Protein AF-A0A317SNJ3-F1 (afdb_monomer)

pLDDT: mean 70.35, std 17.46, range [24.56, 91.88]

Secondary structure (DSSP, 8-state):
-EE---SSS--SSHHHHHHHH-TTS---EEESSHHHHHHHHTT-TTS-EEE--TT-HHHHHHHHHT-S-----S-TT-HHHHHHHHTT-S------GGGTT---SS---SGGGHHHHTTS-TTTSTTHHHHHHHHHHHTT-S--

Structure (mmCIF, N/CA/C/O backbone):
data_AF-A0A317SNJ3-F1
#
_entry.id   AF-A0A317SNJ3-F1
#
loop_
_atom_site.group_PDB
_atom_site.id
_atom_site.type_symbol
_atom_site.label_atom_id
_atom_site.label_alt_id
_atom_site.label_comp_id
_atom_site.label_asym_id
_atom_site.label_entity_id
_atom_site.label_seq_id
_atom_site.pdbx_PDB_ins_code
_atom_site.Cartn_x
_atom_site.Cartn_y
_atom_site.Cartn_z
_atom_site.occupancy
_atom_site.B_iso_or_equiv
_atom_site.auth_seq_id
_atom_site.auth_comp_id
_atom_site.auth_asym_id
_atom_site.auth_atom_id
_atom_site.pdbx_PDB_model_num
ATOM 1 N N . MET A 1 1 ? -1.324 -1.871 0.372 1.00 42.22 1 MET A N 1
ATOM 2 C CA . MET A 1 1 ? -0.961 -0.634 1.080 1.00 42.22 1 MET A CA 1
ATOM 3 C C . MET A 1 1 ? -1.315 0.562 0.211 1.00 42.22 1 MET A C 1
ATOM 5 O O . MET A 1 1 ? -0.589 0.910 -0.715 1.00 42.22 1 MET A O 1
ATOM 9 N N . TYR A 1 2 ? -2.482 1.160 0.465 1.00 46.03 2 TYR A N 1
ATOM 10 C CA . TYR A 1 2 ? -2.991 2.276 -0.336 1.00 46.03 2 TYR A CA 1
ATOM 11 C C . TYR A 1 2 ? -2.149 3.513 -0.113 1.00 46.03 2 TYR A C 1
ATOM 13 O O . TYR A 1 2 ? -2.321 4.169 0.896 1.00 46.03 2 TYR A O 1
ATOM 21 N N . THR A 1 3 ? -1.303 3.866 -1.062 1.00 33.12 3 THR A N 1
ATOM 22 C CA . THR A 1 3 ? -0.598 5.146 -1.081 1.00 33.12 3 THR A CA 1
ATOM 23 C C . THR A 1 3 ? -1.411 6.170 -1.862 1.00 33.12 3 THR A C 1
ATOM 25 O O . THR A 1 3 ? -1.546 6.073 -3.082 1.00 33.12 3 THR A O 1
ATOM 28 N N . CYS A 1 4 ? -1.953 7.164 -1.160 1.00 26.25 4 CYS A N 1
ATOM 29 C CA . CYS A 1 4 ? -2.612 8.319 -1.767 1.00 26.25 4 CYS A CA 1
ATOM 30 C C . CYS A 1 4 ? -1.568 9.277 -2.370 1.00 26.25 4 CYS A C 1
ATOM 32 O O . CYS A 1 4 ? -0.768 9.872 -1.647 1.00 26.25 4 CYS A O 1
ATOM 34 N N . LYS A 1 5 ? -1.616 9.494 -3.690 1.00 24.56 5 LYS A N 1
ATOM 35 C CA . LYS A 1 5 ? -0.985 10.641 -4.359 1.00 24.56 5 LYS A CA 1
ATOM 36 C C . LYS A 1 5 ? -2.113 11.495 -4.943 1.00 24.56 5 LYS A C 1
ATOM 38 O O . LYS A 1 5 ? -2.920 11.005 -5.718 1.00 24.56 5 LYS A O 1
ATOM 43 N N . TYR A 1 6 ? -2.208 12.761 -4.535 1.00 26.78 6 TYR A N 1
ATOM 44 C CA . TYR A 1 6 ? -3.009 13.740 -5.278 1.00 26.78 6 TYR A CA 1
ATOM 45 C C . TYR A 1 6 ? -2.370 15.121 -5.203 1.00 26.78 6 TYR A C 1
ATOM 47 O O . TYR A 1 6 ? -2.427 15.757 -4.143 1.00 26.78 6 TYR A O 1
ATOM 55 N N . PRO A 1 7 ? -1.815 15.574 -6.332 1.00 31.59 7 PRO A N 1
ATOM 56 C CA . PRO A 1 7 ? -1.992 16.929 -6.815 1.00 31.59 7 PRO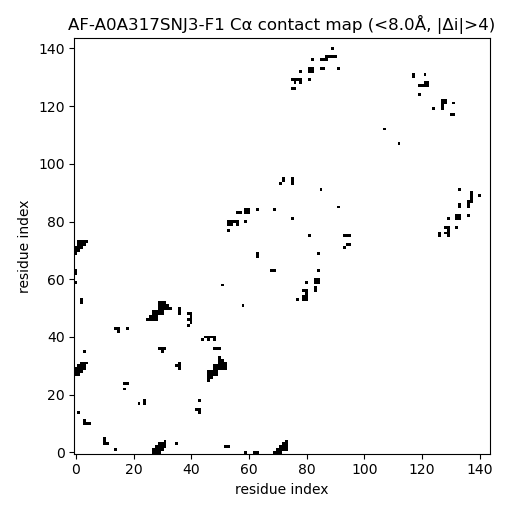 A CA 1
ATOM 57 C C . PRO A 1 7 ? -2.512 16.856 -8.266 1.00 31.59 7 PRO A C 1
ATOM 59 O O . PRO A 1 7 ? -1.727 16.751 -9.194 1.00 31.59 7 PRO A O 1
ATOM 62 N N . GLY A 1 8 ? -3.838 16.854 -8.457 1.00 27.23 8 GLY A N 1
ATOM 63 C CA . GLY A 1 8 ? -4.487 16.885 -9.780 1.00 27.23 8 GLY A CA 1
ATOM 64 C C . GLY A 1 8 ? -4.446 15.568 -10.579 1.00 27.23 8 GLY A C 1
ATOM 65 O O . GLY A 1 8 ? -3.433 15.237 -11.175 1.00 27.23 8 GLY A O 1
ATOM 66 N N . GLY A 1 9 ? -5.576 14.851 -10.649 1.00 28.03 9 GLY A N 1
ATOM 67 C CA . GLY A 1 9 ? -5.791 13.679 -11.520 1.00 28.03 9 GLY A CA 1
ATOM 68 C C . GLY A 1 9 ? -6.199 12.410 -10.754 1.00 28.03 9 GLY A C 1
ATOM 69 O O . GLY A 1 9 ? -5.396 11.853 -10.022 1.00 28.03 9 GLY A O 1
ATOM 70 N N . GLY A 1 10 ? -7.467 11.997 -10.889 1.00 39.06 10 GLY A N 1
ATOM 71 C CA . GLY A 1 10 ? -8.242 11.012 -10.101 1.00 39.06 10 GLY A CA 1
ATOM 72 C C . GLY A 1 10 ? -7.540 9.795 -9.458 1.00 39.06 10 GLY A C 1
ATOM 73 O O . GLY A 1 10 ? -7.016 8.943 -10.160 1.00 39.06 10 GLY A O 1
ATOM 74 N N . THR A 1 11 ? -7.665 9.631 -8.126 1.00 43.22 11 THR A N 1
ATOM 75 C CA . THR A 1 11 ? -7.601 8.317 -7.418 1.00 43.22 11 THR A CA 1
ATOM 76 C C . THR A 1 11 ? -8.172 8.382 -5.986 1.00 43.22 11 THR A C 1
ATOM 78 O O . THR A 1 11 ? -7.670 7.787 -5.039 1.00 43.22 11 THR A O 1
ATOM 81 N N . GLY A 1 12 ? -9.257 9.136 -5.783 1.00 43.88 12 GLY A N 1
ATOM 82 C CA . GLY A 1 12 ? -9.988 9.168 -4.506 1.00 43.88 12 GLY A CA 1
ATOM 83 C C . GLY A 1 12 ? -11.066 8.084 -4.364 1.00 43.88 12 GLY A C 1
ATOM 84 O O . GLY A 1 12 ? -11.918 8.228 -3.488 1.00 43.88 12 GLY A O 1
ATOM 85 N N . ALA A 1 13 ? -11.080 7.091 -5.262 1.00 51.69 13 ALA A N 1
ATOM 86 C CA . ALA A 1 13 ? -12.189 6.157 -5.466 1.00 51.69 13 ALA A CA 1
ATOM 87 C C . ALA A 1 13 ? -11.950 4.757 -4.875 1.00 51.69 13 ALA A C 1
ATOM 89 O O . ALA A 1 13 ? -12.911 4.111 -4.475 1.00 51.69 13 ALA A O 1
ATOM 90 N N . THR A 1 14 ? -10.703 4.292 -4.763 1.00 60.56 14 THR A N 1
ATOM 91 C CA . THR A 1 14 ? -10.426 2.870 -4.488 1.00 60.56 14 THR A CA 1
ATOM 92 C C . THR A 1 14 ? -10.772 2.414 -3.065 1.00 60.56 14 THR A C 1
ATOM 94 O O . THR A 1 14 ? -11.465 1.407 -2.945 1.00 60.56 14 THR A O 1
ATOM 97 N N . PRO A 1 15 ? -10.408 3.140 -1.983 1.00 62.31 15 PRO A N 1
ATOM 98 C CA . PRO A 1 15 ? -10.838 2.749 -0.637 1.00 62.31 15 PRO A CA 1
ATOM 99 C C . PRO A 1 15 ? -12.364 2.778 -0.498 1.00 62.31 15 PRO A C 1
ATOM 101 O O . PRO A 1 15 ? -12.954 1.885 0.092 1.00 62.31 15 PRO A O 1
ATOM 104 N N . ASN A 1 16 ? -13.021 3.764 -1.114 1.00 68.50 16 ASN A N 1
ATOM 105 C CA . ASN A 1 16 ? -14.477 3.875 -1.082 1.00 68.50 16 ASN A CA 1
ATOM 106 C C . ASN A 1 16 ? -15.164 2.728 -1.839 1.00 68.50 16 ASN A C 1
ATOM 108 O O . ASN A 1 16 ? -16.199 2.230 -1.404 1.00 68.50 16 ASN A O 1
ATOM 112 N N . LEU A 1 17 ? -14.580 2.297 -2.960 1.00 74.94 17 LEU A N 1
ATOM 113 C CA . LEU A 1 17 ? -15.082 1.172 -3.742 1.00 74.94 17 LEU A CA 1
ATOM 114 C C . LEU A 1 17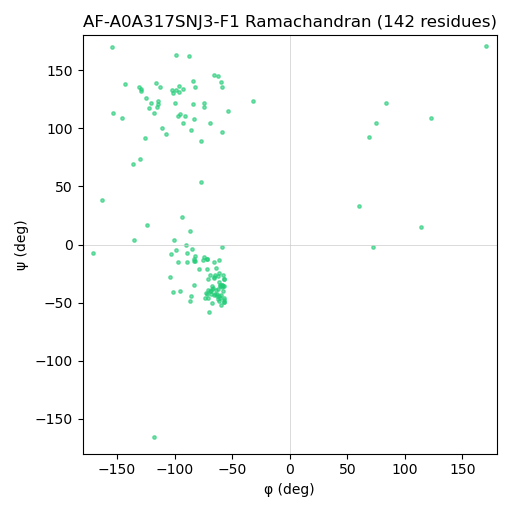 ? -14.985 -0.133 -2.952 1.00 74.94 17 LEU A C 1
ATOM 116 O O . LEU A 1 17 ? -15.953 -0.881 -2.927 1.00 74.94 17 LEU A O 1
ATOM 120 N N . LEU A 1 18 ? -13.878 -0.366 -2.247 1.00 72.44 18 LEU A N 1
ATOM 121 C CA . LEU A 1 18 ? -13.733 -1.547 -1.394 1.00 72.44 18 LEU A CA 1
ATOM 122 C C . LEU A 1 18 ? -14.649 -1.500 -0.181 1.00 72.44 18 LEU A C 1
ATOM 124 O O . LEU A 1 18 ? -15.327 -2.480 0.079 1.00 72.44 18 LEU A O 1
ATOM 128 N N . ALA A 1 19 ? -14.763 -0.349 0.483 1.00 71.88 19 ALA A N 1
ATOM 129 C CA . ALA A 1 19 ? -15.715 -0.174 1.578 1.00 71.88 19 ALA A CA 1
ATOM 130 C C . ALA A 1 19 ? -17.167 -0.456 1.148 1.00 71.88 19 ALA A C 1
ATOM 132 O O . ALA A 1 19 ? -17.979 -0.876 1.964 1.00 71.88 19 ALA A O 1
ATOM 133 N N . THR A 1 20 ? -17.497 -0.219 -0.127 1.00 78.19 20 THR A N 1
ATOM 134 C CA . THR A 1 20 ? -18.839 -0.466 -0.675 1.00 78.19 20 THR A CA 1
ATOM 135 C C . THR A 1 20 ? -19.019 -1.909 -1.152 1.00 78.19 20 THR A C 1
ATOM 137 O O . THR A 1 20 ? -20.065 -2.502 -0.912 1.00 78.19 20 THR A O 1
ATOM 140 N N . ALA A 1 21 ? -18.033 -2.463 -1.861 1.00 81.19 21 ALA A N 1
ATOM 141 C CA . ALA A 1 21 ? -18.122 -3.782 -2.489 1.00 81.19 21 ALA A CA 1
ATOM 142 C C . ALA A 1 21 ? -17.816 -4.933 -1.520 1.00 81.19 21 ALA A C 1
ATOM 144 O O . ALA A 1 21 ? -18.427 -5.992 -1.623 1.00 81.19 21 ALA A O 1
ATOM 145 N N . HIS A 1 22 ? -16.891 -4.705 -0.588 1.00 77.69 22 HIS A N 1
ATOM 146 C CA . HIS A 1 22 ? -16.396 -5.670 0.393 1.00 77.69 22 HIS A CA 1
ATOM 147 C C . HIS A 1 22 ? -16.297 -5.008 1.777 1.00 77.69 22 HIS A C 1
ATOM 149 O O . HIS A 1 22 ? -15.199 -4.738 2.273 1.00 77.69 22 HIS A O 1
ATOM 155 N N . PRO A 1 23 ? -17.441 -4.676 2.404 1.00 78.19 23 PRO A N 1
ATOM 156 C CA . PRO A 1 23 ? -17.466 -4.056 3.731 1.00 78.19 23 PRO A CA 1
ATOM 157 C C . PRO A 1 23 ? -16.935 -4.981 4.838 1.00 78.19 23 PRO A C 1
ATOM 159 O O . PRO A 1 23 ? -16.655 -4.516 5.938 1.00 78.19 23 PRO A O 1
ATOM 162 N N . ASP A 1 24 ? -16.823 -6.278 4.555 1.00 79.62 24 ASP A N 1
ATOM 163 C CA . ASP A 1 24 ? -16.249 -7.316 5.406 1.00 79.62 24 ASP A CA 1
ATOM 164 C C . ASP A 1 24 ? -14.713 -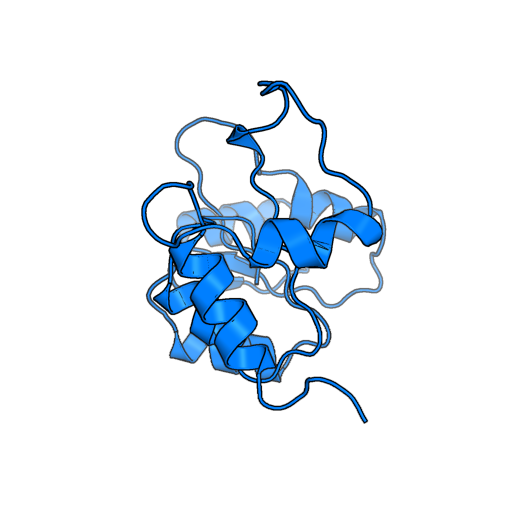7.284 5.463 1.00 79.62 24 ASP A C 1
ATOM 166 O O . ASP A 1 24 ? -14.128 -7.927 6.331 1.00 79.62 24 ASP A O 1
ATOM 170 N N . TYR A 1 25 ? -14.048 -6.543 4.571 1.00 81.62 25 TYR A N 1
ATOM 171 C CA . TYR A 1 25 ? -12.588 -6.495 4.530 1.00 81.62 25 TYR A CA 1
ATOM 172 C C . TYR A 1 25 ? -12.009 -5.522 5.557 1.00 81.62 25 TYR A C 1
ATOM 174 O O . TYR A 1 25 ? -12.415 -4.360 5.657 1.00 81.62 25 TYR A O 1
ATOM 182 N N . GLU A 1 26 ? -10.959 -5.965 6.245 1.00 81.50 26 GLU A N 1
ATOM 183 C CA . GLU A 1 26 ? -10.131 -5.106 7.085 1.00 81.50 26 GLU A CA 1
ATOM 184 C C . GLU A 1 26 ? -9.080 -4.397 6.225 1.00 81.50 26 GLU A C 1
ATOM 186 O O . GLU A 1 26 ? -8.135 -4.998 5.713 1.00 81.50 26 GLU A O 1
ATOM 191 N N . VAL A 1 27 ? -9.257 -3.089 6.022 1.00 84.31 27 VAL A N 1
ATOM 192 C CA . VAL A 1 27 ? -8.430 -2.319 5.086 1.00 84.31 27 VAL A CA 1
ATOM 193 C C . VAL A 1 27 ? -7.592 -1.272 5.812 1.00 84.31 27 VAL A C 1
ATOM 195 O O . VAL A 1 27 ? -8.122 -0.307 6.358 1.00 84.31 27 VAL A O 1
ATOM 198 N N . THR A 1 28 ? -6.266 -1.401 5.710 1.00 85.94 28 THR A N 1
ATOM 199 C CA . THR A 1 28 ? -5.303 -0.397 6.192 1.00 85.94 28 THR A CA 1
ATOM 200 C C . THR A 1 28 ? -4.728 0.439 5.040 1.00 85.94 28 THR A C 1
ATOM 202 O O . THR A 1 28 ? -4.302 -0.081 4.002 1.00 85.94 28 THR A O 1
ATOM 205 N N . VAL A 1 29 ? -4.692 1.765 5.212 1.00 87.56 29 VAL A N 1
ATOM 206 C CA . VAL A 1 29 ? -4.295 2.747 4.183 1.00 87.56 29 VAL A CA 1
ATOM 207 C C . VAL A 1 29 ? -2.979 3.442 4.552 1.00 87.56 29 VAL A C 1
ATOM 209 O O . VAL A 1 29 ? -2.829 3.891 5.678 1.00 87.56 29 VAL A O 1
ATOM 212 N N . LEU A 1 30 ? -2.042 3.607 3.610 1.00 86.50 30 LEU A N 1
ATOM 213 C CA . LEU A 1 30 ? -0.837 4.435 3.790 1.00 86.50 30 LEU A CA 1
ATOM 214 C C . LEU A 1 30 ? -1.072 5.868 3.289 1.00 86.50 30 LEU A C 1
ATOM 216 O O . LEU A 1 30 ? -1.060 6.173 2.094 1.00 86.50 30 LEU A O 1
ATOM 220 N N . ALA A 1 31 ? -1.256 6.798 4.209 1.00 88.75 31 ALA A N 1
ATOM 221 C CA . ALA A 1 31 ? -1.344 8.208 3.881 1.00 88.75 31 ALA A CA 1
ATOM 222 C C . ALA A 1 31 ? 0.031 8.877 3.987 1.00 88.75 31 ALA A C 1
ATOM 224 O O . ALA A 1 31 ? 0.723 8.732 4.986 1.00 88.75 31 ALA A O 1
ATOM 225 N N . ARG A 1 32 ? 0.388 9.687 2.984 1.00 86.12 32 ARG A N 1
ATOM 226 C CA . ARG A 1 32 ? 1.656 10.438 2.971 1.00 86.12 32 ARG A CA 1
ATOM 227 C C . ARG A 1 32 ? 1.813 11.385 4.157 1.00 86.12 32 ARG A C 1
ATOM 229 O O . ARG A 1 32 ? 2.918 11.636 4.615 1.00 86.12 32 ARG A O 1
ATOM 236 N N . ASP A 1 33 ? 0.703 11.956 4.596 1.00 86.44 33 ASP A N 1
ATOM 237 C CA . ASP A 1 33 ? 0.671 12.975 5.628 1.00 86.44 33 ASP A CA 1
ATOM 238 C C . ASP A 1 33 ? -0.689 12.980 6.336 1.00 86.44 33 ASP A C 1
ATOM 240 O O . ASP A 1 33 ? -1.665 12.357 5.895 1.00 86.44 33 ASP A O 1
ATOM 244 N N . GLN A 1 34 ? -0.757 13.734 7.432 1.00 88.81 34 GLN A N 1
ATOM 245 C CA . GLN A 1 34 ? -1.951 13.847 8.262 1.00 88.81 34 GLN A CA 1
ATOM 246 C C . GLN A 1 34 ? -3.156 14.427 7.504 1.00 88.81 34 GLN A C 1
ATOM 248 O O . GLN A 1 34 ? -4.298 14.050 7.772 1.00 88.81 34 GLN A O 1
ATOM 253 N N . ALA A 1 35 ? -2.935 15.326 6.540 1.00 86.81 35 ALA A N 1
ATOM 254 C CA . ALA A 1 35 ? -4.019 15.929 5.771 1.00 86.81 35 ALA A CA 1
ATOM 255 C C . ALA A 1 35 ? -4.653 14.906 4.814 1.00 86.81 35 ALA A C 1
ATOM 257 O O . ALA A 1 35 ? -5.880 14.862 4.670 1.00 86.81 35 ALA A O 1
ATOM 258 N N . LYS A 1 36 ? -3.838 14.042 4.198 1.00 84.62 36 LYS A N 1
ATOM 259 C CA . LYS A 1 36 ? -4.308 12.907 3.394 1.00 84.62 36 LYS A CA 1
ATOM 260 C C . LYS A 1 36 ? -4.987 11.849 4.256 1.00 84.62 36 LYS A C 1
ATOM 262 O O . LYS A 1 36 ? -6.045 11.368 3.857 1.00 84.62 36 LYS A O 1
ATOM 267 N N . ALA A 1 37 ? -4.461 11.552 5.442 1.00 86.62 37 ALA A N 1
ATOM 268 C CA . ALA A 1 37 ? -5.103 10.635 6.383 1.00 86.62 37 ALA A CA 1
ATOM 269 C C . ALA A 1 37 ? -6.490 11.134 6.805 1.00 86.62 37 ALA A C 1
ATOM 271 O O . ALA A 1 37 ? -7.474 10.407 6.701 1.00 86.62 37 ALA A O 1
ATOM 272 N N . ALA A 1 38 ? -6.606 12.418 7.155 1.00 87.38 38 ALA A N 1
ATOM 273 C CA . ALA A 1 38 ? -7.889 13.038 7.471 1.00 87.38 38 ALA A CA 1
ATOM 274 C C . ALA A 1 38 ? -8.867 12.991 6.284 1.00 87.38 38 ALA A C 1
ATOM 276 O O . ALA A 1 38 ? -10.074 12.845 6.473 1.00 87.38 38 ALA A O 1
ATOM 277 N N . ALA A 1 39 ? -8.373 13.106 5.047 1.00 86.12 39 ALA A N 1
ATOM 278 C CA . ALA A 1 39 ? -9.209 12.970 3.857 1.00 86.12 39 ALA A CA 1
ATOM 279 C C . ALA A 1 39 ? -9.738 11.543 3.654 1.00 86.12 39 ALA A C 1
ATOM 281 O O . ALA A 1 39 ? -10.877 11.392 3.210 1.00 86.12 39 ALA A O 1
ATOM 282 N N . VAL A 1 40 ? -8.942 10.524 3.993 1.00 83.81 40 VAL A N 1
ATOM 283 C CA . VAL A 1 40 ? -9.373 9.119 3.999 1.00 83.81 40 VAL A CA 1
ATOM 284 C C . VAL A 1 40 ? -10.408 8.901 5.096 1.00 83.81 40 VAL A C 1
ATOM 286 O O . VAL A 1 40 ? -11.502 8.444 4.789 1.00 83.81 40 VAL A O 1
ATOM 289 N N . ALA A 1 41 ? -10.131 9.331 6.328 1.00 86.50 41 ALA A N 1
ATOM 290 C CA . ALA A 1 41 ? -11.031 9.156 7.468 1.00 86.50 41 ALA A CA 1
ATOM 291 C C . ALA A 1 41 ? -12.416 9.797 7.254 1.00 86.50 41 ALA A C 1
ATOM 293 O O . ALA A 1 41 ? -13.426 9.238 7.664 1.00 86.50 41 ALA A O 1
ATOM 294 N N . ARG A 1 42 ? -12.497 10.938 6.551 1.00 86.75 42 ARG A N 1
ATOM 295 C CA . ARG A 1 42 ? -13.792 11.557 6.198 1.00 86.75 42 ARG A CA 1
ATOM 296 C C . ARG A 1 42 ? -14.649 10.709 5.254 1.00 86.75 42 ARG A C 1
ATOM 298 O O . ARG A 1 42 ? -15.858 10.901 5.226 1.00 86.75 42 ARG A O 1
ATOM 305 N N . LYS A 1 43 ? -14.037 9.847 4.439 1.00 83.88 43 LYS A N 1
ATOM 306 C CA . LYS A 1 43 ? -14.737 9.012 3.447 1.00 83.88 43 LYS A CA 1
ATOM 307 C C . LYS A 1 43 ? -14.925 7.577 3.925 1.00 83.88 43 LYS A C 1
ATOM 309 O O . LYS A 1 43 ? -15.976 6.994 3.709 1.00 83.88 43 LYS A O 1
ATOM 314 N N . CYS A 1 44 ? -13.899 7.031 4.563 1.00 82.56 44 CYS A N 1
ATOM 315 C CA . CYS A 1 44 ? -13.819 5.660 5.037 1.00 82.56 44 CYS A CA 1
ATOM 316 C C . CYS A 1 44 ? -13.366 5.691 6.507 1.00 82.56 44 CYS A C 1
ATOM 318 O O . CYS A 1 44 ? -12.207 5.391 6.792 1.00 82.56 44 CYS A O 1
ATOM 320 N N . PRO A 1 45 ? -14.240 6.096 7.447 1.00 84.88 45 PRO A N 1
ATOM 321 C CA . PRO A 1 45 ? -13.869 6.269 8.855 1.00 84.88 45 PRO A CA 1
ATOM 322 C C . PRO A 1 45 ? -13.445 4.964 9.540 1.00 84.88 45 PRO A C 1
ATOM 324 O O . PRO A 1 45 ? -12.755 5.004 10.552 1.00 84.88 45 PRO A O 1
ATOM 327 N N . HIS A 1 46 ? -13.834 3.815 8.983 1.00 82.56 46 HIS A N 1
ATOM 328 C CA . HIS A 1 46 ? -13.490 2.489 9.496 1.00 82.56 46 HIS A CA 1
ATOM 329 C C . HIS A 1 46 ? -12.102 2.001 9.064 1.00 82.56 46 HIS A C 1
ATOM 331 O O . HIS A 1 46 ? -11.641 0.985 9.570 1.00 82.56 46 HIS A O 1
ATOM 337 N N . PHE A 1 47 ? -11.438 2.691 8.132 1.00 84.56 47 PHE A N 1
ATOM 338 C CA . PHE A 1 47 ? -10.138 2.264 7.620 1.00 84.56 47 PHE A CA 1
ATOM 339 C C . PHE A 1 47 ? -9.011 2.967 8.378 1.00 84.56 47 PHE A C 1
ATOM 341 O O . PHE A 1 47 ? -8.858 4.187 8.236 1.00 84.56 47 PHE A O 1
ATOM 348 N N . PRO A 1 48 ? -8.205 2.239 9.172 1.00 85.94 48 PRO A N 1
ATOM 349 C CA . PRO A 1 48 ? -7.044 2.823 9.821 1.00 85.94 48 PRO A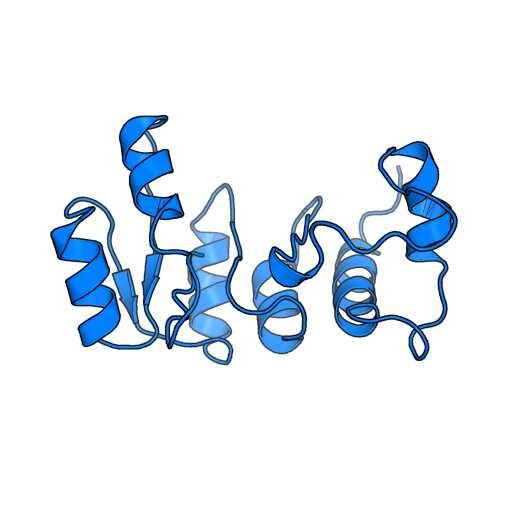 CA 1
ATOM 350 C C . PRO A 1 48 ? -6.032 3.326 8.789 1.00 85.94 48 PRO A C 1
ATOM 352 O O . PRO A 1 48 ? -5.833 2.746 7.716 1.00 85.94 48 PRO A O 1
ATOM 355 N N . THR A 1 49 ? -5.366 4.426 9.134 1.00 89.25 49 THR A N 1
ATOM 356 C CA . THR A 1 49 ? -4.339 5.044 8.295 1.00 89.25 49 THR A CA 1
ATOM 357 C C . THR A 1 49 ? -2.976 4.964 8.965 1.00 89.25 49 THR A C 1
ATOM 359 O O . THR A 1 49 ? -2.797 5.494 10.060 1.00 89.25 49 THR A O 1
ATOM 362 N N . LEU A 1 50 ? -2.005 4.378 8.277 1.00 90.06 50 LEU A N 1
ATOM 363 C CA . LEU A 1 50 ? -0.585 4.512 8.579 1.00 90.06 50 LEU A CA 1
ATOM 364 C C . LEU A 1 50 ? -0.065 5.795 7.926 1.00 90.06 50 LEU A C 1
ATOM 366 O O . LEU A 1 50 ? -0.458 6.109 6.801 1.00 90.06 50 LEU A O 1
ATOM 370 N N . ILE A 1 51 ? 0.805 6.533 8.613 1.00 91.88 51 ILE A N 1
ATOM 371 C CA . ILE A 1 51 ? 1.432 7.739 8.061 1.00 91.88 51 ILE A CA 1
ATOM 372 C C . ILE A 1 51 ? 2.838 7.396 7.576 1.00 91.88 51 ILE A C 1
ATOM 374 O O . ILE A 1 51 ? 3.662 6.944 8.366 1.00 91.88 51 ILE A O 1
ATOM 378 N N . GLY A 1 52 ? 3.103 7.621 6.293 1.00 88.12 52 GLY A N 1
ATOM 379 C CA . GLY A 1 52 ? 4.391 7.358 5.659 1.00 88.12 52 GLY A CA 1
ATOM 380 C C . GLY A 1 52 ? 4.324 7.495 4.138 1.00 88.12 52 GLY A C 1
ATOM 381 O O . GLY A 1 52 ? 3.253 7.644 3.546 1.00 88.12 52 GLY A O 1
ATOM 382 N N . ASP A 1 53 ? 5.478 7.458 3.493 1.00 88.62 53 ASP A N 1
ATOM 383 C CA . ASP A 1 53 ? 5.645 7.634 2.052 1.00 88.62 53 ASP A CA 1
ATOM 384 C C . ASP A 1 53 ? 6.232 6.382 1.376 1.00 88.62 53 ASP A C 1
ATOM 386 O O . ASP A 1 53 ? 6.211 5.286 1.932 1.00 88.62 53 ASP A O 1
ATOM 390 N N . LEU A 1 54 ? 6.691 6.527 0.130 1.00 86.69 54 LEU A N 1
ATOM 391 C CA . LEU A 1 54 ? 7.240 5.418 -0.652 1.00 86.69 54 LEU A CA 1
ATOM 392 C C . LEU A 1 54 ? 8.646 4.997 -0.204 1.00 86.69 54 LEU A C 1
ATOM 394 O O . LEU A 1 54 ? 9.104 3.937 -0.620 1.00 86.69 54 LEU A O 1
ATOM 398 N N . ASP A 1 55 ? 9.299 5.781 0.649 1.00 89.56 55 ASP A N 1
ATOM 399 C CA . ASP A 1 55 ? 10.604 5.467 1.234 1.00 89.56 55 ASP A CA 1
ATOM 400 C C . ASP A 1 55 ? 10.468 4.885 2.648 1.00 89.56 55 ASP A C 1
ATOM 402 O O . ASP A 1 55 ? 11.435 4.420 3.246 1.00 89.56 55 ASP A O 1
ATOM 406 N N . SER A 1 56 ? 9.245 4.833 3.179 1.00 91.19 56 SER A N 1
ATOM 407 C CA . SER A 1 56 ? 8.919 4.234 4.474 1.00 91.19 56 SER A CA 1
ATOM 408 C C . SER A 1 56 ? 8.881 2.693 4.397 1.00 91.19 56 SER A C 1
ATOM 410 O O . SER A 1 56 ? 7.882 2.069 4.753 1.00 91.19 56 SER A O 1
ATOM 412 N N . THR A 1 57 ? 9.954 2.064 3.906 1.00 89.75 57 THR A N 1
ATOM 413 C CA . THR A 1 57 ? 10.048 0.617 3.599 1.00 89.75 57 THR A CA 1
ATOM 414 C C . THR A 1 57 ? 9.755 -0.280 4.793 1.00 89.75 57 THR A C 1
ATOM 416 O O . THR A 1 57 ? 8.899 -1.149 4.684 1.00 89.75 57 THR A O 1
ATOM 419 N N . ALA A 1 58 ? 10.318 0.006 5.967 1.00 89.75 58 ALA A N 1
ATOM 420 C CA . ALA A 1 58 ? 10.046 -0.771 7.181 1.00 89.75 58 ALA A CA 1
ATOM 421 C C . ALA A 1 58 ? 8.556 -0.755 7.591 1.00 89.75 58 ALA A C 1
ATOM 423 O O . ALA A 1 58 ? 8.008 -1.752 8.063 1.00 89.75 58 ALA A O 1
ATOM 424 N N . LEU A 1 59 ? 7.872 0.378 7.386 1.00 89.06 59 LEU A N 1
ATOM 425 C CA . LEU A 1 59 ? 6.432 0.493 7.628 1.00 89.06 59 LEU A CA 1
ATOM 426 C C . LEU A 1 59 ? 5.644 -0.333 6.603 1.00 89.06 59 LEU A C 1
ATOM 428 O O . LEU A 1 59 ? 4.656 -0.973 6.964 1.00 89.06 59 LEU A O 1
ATOM 432 N N . MET A 1 60 ? 6.084 -0.324 5.341 1.00 87.69 60 MET A N 1
ATOM 433 C CA . MET A 1 60 ? 5.474 -1.114 4.271 1.00 87.69 60 MET A CA 1
ATOM 434 C C . MET A 1 60 ? 5.642 -2.617 4.484 1.00 87.69 60 MET A C 1
ATOM 436 O O . MET A 1 60 ? 4.664 -3.346 4.356 1.00 87.69 60 MET A O 1
ATOM 440 N N . GLU A 1 61 ? 6.828 -3.069 4.880 1.00 87.25 61 GLU A N 1
ATOM 441 C CA . GLU A 1 61 ? 7.124 -4.474 5.174 1.00 87.25 61 GLU A CA 1
ATOM 442 C C . GLU A 1 61 ? 6.295 -4.996 6.351 1.00 87.25 61 GLU A C 1
ATOM 4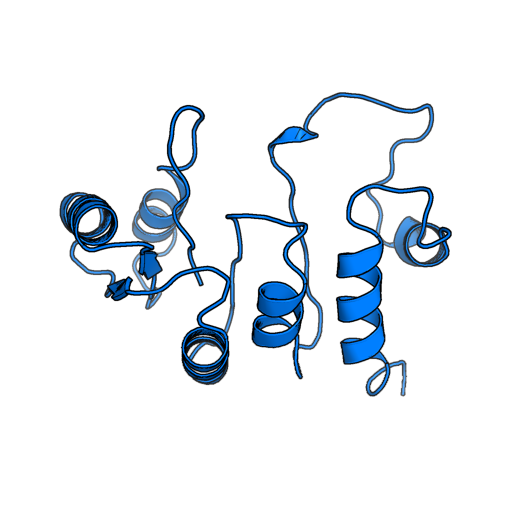44 O O . GLU A 1 61 ? 5.711 -6.077 6.268 1.00 87.25 61 GLU A O 1
ATOM 449 N N . SER A 1 62 ? 6.191 -4.205 7.424 1.00 84.19 62 SER A N 1
ATOM 450 C CA . SER A 1 62 ? 5.361 -4.531 8.588 1.00 84.19 62 SER A CA 1
ATOM 451 C C . SER A 1 62 ? 3.878 -4.624 8.217 1.00 84.19 62 SER A C 1
ATOM 453 O O . SER A 1 62 ? 3.211 -5.610 8.531 1.00 84.19 62 SER A O 1
ATOM 455 N N . ALA A 1 63 ? 3.365 -3.640 7.468 1.00 84.06 63 ALA A N 1
ATOM 456 C CA . ALA A 1 63 ? 1.982 -3.650 7.001 1.00 84.06 63 ALA A CA 1
ATOM 457 C C . ALA A 1 63 ? 1.703 -4.815 6.039 1.00 84.06 63 ALA A C 1
ATOM 459 O O . ALA A 1 63 ? 0.643 -5.430 6.120 1.00 84.06 63 ALA A O 1
ATOM 460 N N . ARG A 1 64 ? 2.652 -5.139 5.152 1.00 84.00 64 ARG A N 1
ATOM 461 C CA . ARG A 1 64 ? 2.588 -6.293 4.247 1.00 84.00 64 ARG A CA 1
ATOM 462 C C . ARG A 1 64 ? 2.521 -7.597 5.034 1.00 84.00 64 ARG A C 1
ATOM 464 O O . ARG A 1 64 ? 1.648 -8.403 4.756 1.00 84.00 64 ARG A O 1
ATOM 471 N N . ALA A 1 65 ? 3.392 -7.787 6.025 1.00 82.56 65 ALA A N 1
ATOM 472 C CA . ALA A 1 65 ? 3.427 -9.004 6.838 1.00 82.56 65 ALA A CA 1
ATOM 473 C C . ALA A 1 65 ? 2.130 -9.243 7.633 1.00 82.56 65 ALA A C 1
ATOM 475 O O . ALA A 1 65 ? 1.802 -10.385 7.936 1.00 82.56 65 ALA A O 1
ATOM 476 N N . ALA A 1 66 ? 1.397 -8.175 7.955 1.00 81.00 66 ALA A N 1
ATOM 477 C CA . ALA A 1 66 ? 0.103 -8.237 8.631 1.00 81.00 66 ALA A CA 1
ATOM 478 C C . ALA A 1 66 ? -1.104 -8.319 7.674 1.00 81.00 66 ALA A C 1
ATOM 480 O O . ALA A 1 66 ? -2.236 -8.329 8.148 1.00 81.00 66 ALA A O 1
ATOM 481 N N . SER A 1 67 ? -0.890 -8.323 6.354 1.00 79.38 67 SER A N 1
ATOM 482 C CA . SER A 1 67 ? -1.962 -8.284 5.352 1.00 79.38 67 SER A CA 1
ATOM 483 C C . SER A 1 67 ? -1.978 -9.553 4.505 1.00 79.38 67 SER A C 1
ATOM 485 O O . SER A 1 67 ? -0.938 -9.973 4.007 1.00 79.38 67 SER A O 1
ATOM 487 N N . ASP A 1 68 ? -3.164 -10.084 4.214 1.00 77.31 68 ASP A N 1
ATOM 488 C CA . ASP A 1 68 ? -3.316 -11.185 3.249 1.00 77.31 68 ASP A CA 1
ATOM 489 C C . ASP A 1 68 ? -3.073 -10.730 1.802 1.00 77.31 68 ASP A C 1
ATOM 491 O O . ASP A 1 68 ? -2.625 -11.496 0.951 1.00 77.31 68 ASP A O 1
ATOM 495 N N . MET A 1 69 ? -3.374 -9.460 1.508 1.00 77.75 69 MET A N 1
ATOM 496 C CA . MET A 1 69 ? -3.227 -8.874 0.179 1.00 77.75 69 MET A CA 1
ATOM 497 C C . MET A 1 69 ? -2.751 -7.425 0.259 1.00 77.75 69 MET A C 1
ATOM 499 O O . MET A 1 69 ? -3.254 -6.612 1.039 1.00 77.75 69 MET A O 1
ATOM 503 N N . VAL A 1 70 ? -1.822 -7.058 -0.625 1.00 79.69 70 VAL A N 1
ATOM 504 C CA . VAL A 1 70 ? -1.293 -5.696 -0.722 1.00 79.69 70 VAL A CA 1
ATOM 505 C C . VAL A 1 70 ? -1.603 -5.106 -2.090 1.00 79.69 70 VAL A C 1
ATOM 507 O O . VAL A 1 70 ? -1.041 -5.500 -3.100 1.00 79.69 70 VAL A O 1
ATOM 510 N N . LEU A 1 71 ? -2.458 -4.081 -2.112 1.00 77.81 71 LEU A N 1
ATOM 511 C CA . LEU A 1 71 ? -2.698 -3.276 -3.314 1.00 77.81 71 LEU A CA 1
ATOM 512 C C . LEU A 1 71 ? -1.839 -2.005 -3.304 1.00 77.81 71 LEU A C 1
ATOM 514 O O . LEU A 1 71 ? -1.824 -1.294 -2.292 1.00 77.81 71 LEU A O 1
ATOM 518 N N . ARG A 1 72 ? -1.146 -1.702 -4.408 1.00 78.12 72 ARG A N 1
ATOM 519 C CA . ARG A 1 72 ? -0.254 -0.538 -4.562 1.00 78.12 72 ARG A CA 1
ATOM 520 C C . ARG A 1 72 ? -0.655 0.294 -5.783 1.00 78.12 72 ARG A C 1
ATOM 522 O O . ARG A 1 72 ? -0.697 -0.223 -6.889 1.00 78.12 72 ARG A O 1
ATOM 529 N N . PHE A 1 73 ? -0.879 1.600 -5.587 1.00 73.25 73 PHE A N 1
ATOM 530 C CA . PHE A 1 73 ? -1.402 2.490 -6.642 1.00 73.25 73 PHE A CA 1
ATOM 531 C C . PHE A 1 73 ? -0.697 3.861 -6.786 1.00 73.25 73 PHE A C 1
ATOM 533 O O . PHE A 1 73 ? -1.168 4.685 -7.562 1.00 73.25 73 PHE A O 1
ATOM 540 N N . ALA A 1 74 ? 0.381 4.186 -6.047 1.00 71.19 74 ALA A N 1
ATOM 541 C CA . ALA A 1 74 ? 0.950 5.554 -6.115 1.00 71.19 74 ALA A CA 1
ATOM 542 C C . ALA A 1 74 ? 1.966 5.805 -7.228 1.00 71.19 74 ALA A C 1
ATOM 544 O O . ALA A 1 74 ? 1.947 6.870 -7.842 1.00 71.19 74 ALA A O 1
ATOM 545 N N . ASN A 1 75 ? 2.948 4.921 -7.366 1.00 78.31 75 ASN A N 1
ATOM 546 C CA . ASN A 1 75 ? 4.033 5.068 -8.326 1.00 78.31 75 ASN A CA 1
ATOM 547 C C . ASN A 1 75 ? 4.547 3.676 -8.664 1.00 78.31 75 ASN A C 1
ATOM 549 O O . ASN A 1 75 ? 5.096 3.017 -7.779 1.00 78.31 75 ASN A O 1
ATOM 553 N N . ALA A 1 76 ? 4.345 3.247 -9.904 1.00 75.44 76 ALA A N 1
ATOM 554 C CA . ALA A 1 76 ? 4.826 1.961 -10.384 1.00 75.44 76 ALA A CA 1
ATOM 555 C C . ALA A 1 76 ? 6.356 1.944 -10.577 1.00 75.44 76 ALA A C 1
ATOM 557 O O . ALA A 1 76 ? 6.939 0.891 -10.413 1.00 75.44 76 ALA A O 1
ATOM 558 N N . ASN A 1 77 ? 7.021 3.099 -10.727 1.00 79.25 77 ASN A N 1
ATOM 559 C CA . ASN A 1 77 ? 8.479 3.218 -10.917 1.00 79.25 77 ASN A CA 1
ATOM 560 C C . ASN A 1 77 ? 9.280 3.430 -9.610 1.00 79.25 77 ASN A C 1
ATOM 562 O O . ASN A 1 77 ? 10.324 4.076 -9.620 1.00 79.25 77 ASN A O 1
ATOM 566 N N . HIS A 1 78 ? 8.770 3.026 -8.440 1.00 83.19 78 HIS A N 1
ATOM 567 C CA . HIS A 1 78 ? 9.498 3.233 -7.173 1.00 83.19 78 HIS A CA 1
ATOM 568 C C . HIS A 1 78 ? 10.062 1.914 -6.647 1.00 83.19 78 HIS A C 1
ATOM 570 O O . HIS A 1 78 ? 9.341 1.180 -5.965 1.00 83.19 78 HIS A O 1
ATOM 576 N N . ILE A 1 79 ? 11.328 1.629 -6.962 1.00 85.31 79 ILE A N 1
ATOM 577 C CA . ILE A 1 79 ? 12.003 0.363 -6.631 1.00 85.31 79 ILE A CA 1
ATOM 578 C C . ILE A 1 79 ? 11.989 0.069 -5.120 1.00 85.31 79 ILE A C 1
ATOM 580 O O . ILE A 1 79 ? 11.507 -1.000 -4.758 1.00 85.31 79 ILE A O 1
ATOM 584 N N . PRO A 1 80 ? 12.360 0.994 -4.203 1.00 87.44 80 PRO A N 1
ATOM 585 C CA . PRO A 1 80 ? 12.349 0.684 -2.766 1.00 87.44 80 PRO A CA 1
ATOM 586 C C . PRO A 1 80 ? 10.978 0.233 -2.244 1.00 87.44 80 PRO A C 1
ATOM 588 O O . PRO A 1 80 ? 10.874 -0.664 -1.414 1.00 87.44 80 PRO A O 1
ATOM 591 N N . ALA A 1 81 ? 9.905 0.813 -2.787 1.00 84.56 81 ALA A N 1
ATOM 592 C CA . ALA A 1 81 ? 8.540 0.435 -2.433 1.00 84.56 81 ALA A CA 1
ATOM 593 C C . ALA A 1 81 ? 8.087 -0.858 -3.126 1.00 84.56 81 ALA A C 1
ATOM 595 O O . ALA A 1 81 ? 7.113 -1.463 -2.690 1.00 84.56 81 ALA A O 1
ATOM 596 N N . ALA A 1 82 ? 8.726 -1.248 -4.237 1.00 84.31 82 ALA A N 1
ATOM 597 C CA . ALA A 1 82 ? 8.466 -2.526 -4.898 1.00 84.31 82 ALA A CA 1
ATOM 598 C C . ALA A 1 82 ? 9.004 -3.630 -4.026 1.00 84.31 82 ALA A C 1
ATOM 600 O O . ALA A 1 82 ? 8.199 -4.388 -3.505 1.00 84.31 82 ALA A O 1
ATOM 601 N N . ASN A 1 83 ? 10.295 -3.577 -3.724 1.00 86.12 83 ASN A N 1
ATOM 602 C CA . ASN A 1 83 ? 10.969 -4.583 -2.921 1.00 86.12 83 ASN A CA 1
ATOM 603 C C . ASN A 1 83 ? 10.292 -4.735 -1.553 1.00 86.12 83 ASN A C 1
ATOM 605 O O . ASN A 1 83 ? 9.903 -5.835 -1.187 1.00 86.12 83 ASN A O 1
ATOM 609 N N . ALA A 1 84 ? 10.005 -3.631 -0.850 1.00 85.06 84 ALA A N 1
ATOM 610 C CA . ALA A 1 84 ? 9.330 -3.679 0.454 1.00 85.06 84 ALA A CA 1
ATOM 611 C C . ALA A 1 84 ? 7.952 -4.380 0.430 1.00 85.06 84 ALA A C 1
ATOM 613 O O . ALA A 1 84 ? 7.491 -4.893 1.450 1.00 85.06 84 ALA A O 1
ATOM 614 N N . ILE A 1 85 ? 7.268 -4.378 -0.720 1.00 81.06 85 ILE A N 1
ATOM 615 C CA . ILE A 1 85 ? 5.959 -5.015 -0.894 1.00 81.06 85 ILE A CA 1
ATOM 616 C C . ILE A 1 85 ? 6.092 -6.422 -1.476 1.00 81.06 85 ILE A C 1
ATOM 618 O O . ILE A 1 85 ? 5.345 -7.295 -1.052 1.00 81.06 85 ILE A O 1
ATOM 622 N N . THR A 1 86 ? 6.988 -6.650 -2.434 1.00 78.56 86 THR A N 1
ATOM 623 C CA . THR A 1 86 ? 7.092 -7.911 -3.182 1.00 78.56 86 THR A CA 1
ATOM 624 C C . THR A 1 86 ? 8.007 -8.932 -2.544 1.00 78.56 86 THR A C 1
ATOM 626 O O . THR A 1 86 ? 7.884 -10.108 -2.869 1.00 78.56 86 THR A O 1
ATOM 629 N N . HIS A 1 87 ? 8.843 -8.519 -1.592 1.00 68.44 87 HIS A N 1
ATOM 630 C CA . HIS A 1 87 ? 9.695 -9.424 -0.839 1.00 68.44 87 HIS A CA 1
ATOM 631 C C . HIS A 1 87 ? 8.858 -10.553 -0.217 1.00 68.44 87 HIS A C 1
ATOM 633 O O . HIS A 1 87 ? 7.990 -10.319 0.636 1.00 68.44 87 HIS A O 1
ATOM 639 N N . ASN A 1 88 ? 9.107 -11.785 -0.670 1.00 55.56 88 ASN A N 1
ATOM 640 C CA . ASN A 1 88 ? 8.381 -13.007 -0.308 1.00 55.56 88 ASN A CA 1
ATOM 641 C C . ASN A 1 88 ? 6.867 -13.020 -0.642 1.00 55.56 88 ASN A C 1
ATOM 643 O O . ASN A 1 88 ? 6.085 -13.603 0.11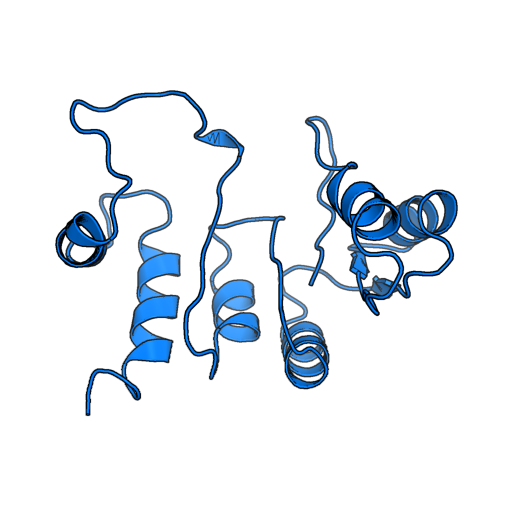7 1.00 55.56 88 ASN A O 1
ATOM 647 N N . LEU A 1 89 ? 6.412 -12.375 -1.725 1.00 59.84 89 LEU A N 1
ATOM 648 C CA . LEU A 1 89 ? 5.047 -12.548 -2.259 1.00 59.84 89 LEU A CA 1
ATOM 649 C C . LEU A 1 89 ? 5.020 -13.571 -3.402 1.00 59.84 89 LEU A C 1
ATOM 651 O O . LEU A 1 89 ? 5.820 -13.486 -4.323 1.00 59.84 89 LEU A O 1
ATOM 655 N N . ARG A 1 90 ? 4.026 -14.472 -3.402 1.00 46.38 90 ARG A N 1
ATOM 656 C CA . ARG A 1 90 ? 3.718 -15.321 -4.567 1.00 46.38 90 ARG A CA 1
ATOM 657 C C . ARG A 1 90 ? 2.785 -14.553 -5.509 1.00 46.38 90 ARG A C 1
ATOM 659 O O . ARG A 1 90 ? 1.581 -14.502 -5.269 1.00 46.38 90 ARG A O 1
ATOM 666 N N . GLY A 1 91 ? 3.350 -13.955 -6.558 1.00 48.31 91 GLY A N 1
ATOM 667 C CA . GLY A 1 91 ? 2.624 -13.217 -7.600 1.00 48.31 91 GLY A CA 1
ATOM 668 C C . GLY A 1 91 ? 2.300 -11.758 -7.245 1.00 48.31 91 GLY A C 1
ATOM 669 O O . GLY A 1 91 ? 1.606 -11.470 -6.272 1.00 48.31 91 GLY A O 1
ATOM 670 N N . SER A 1 92 ? 2.771 -10.820 -8.072 1.00 47.19 92 SER A N 1
ATOM 671 C CA . SER A 1 92 ? 2.520 -9.376 -7.939 1.00 47.19 92 SER A CA 1
ATOM 672 C C . SER A 1 92 ? 2.062 -8.779 -9.272 1.00 47.19 92 SER A C 1
ATOM 674 O O . SER A 1 92 ? 2.654 -9.059 -10.309 1.00 47.19 92 SER A O 1
ATOM 676 N N . TYR A 1 93 ? 1.028 -7.930 -9.247 1.00 49.00 93 TYR A N 1
ATOM 677 C CA . TYR A 1 93 ? 0.490 -7.260 -10.439 1.00 49.00 93 TYR A CA 1
ATOM 678 C C . TYR A 1 93 ? 0.583 -5.738 -10.284 1.00 49.00 93 TYR A C 1
ATOM 680 O O . TYR A 1 93 ? 0.013 -5.166 -9.352 1.00 49.00 93 TYR A O 1
ATOM 688 N N . PHE A 1 94 ? 1.272 -5.072 -11.211 1.00 53.12 94 PHE A N 1
ATOM 689 C CA . PHE A 1 94 ? 1.382 -3.614 -11.256 1.00 53.12 94 PHE A CA 1
ATOM 690 C C . PHE A 1 94 ? 0.432 -3.048 -12.311 1.00 53.12 94 PHE A C 1
ATOM 692 O O . PHE A 1 94 ? 0.403 -3.510 -13.448 1.00 53.12 94 PHE A O 1
ATOM 699 N N . VAL A 1 95 ? -0.357 -2.038 -11.938 1.00 51.03 95 VAL A N 1
ATOM 700 C CA . VAL A 1 95 ? -1.297 -1.366 -12.847 1.00 51.03 95 VAL A CA 1
ATOM 701 C C . VAL A 1 95 ? -0.957 0.120 -12.900 1.00 51.03 95 VAL A C 1
ATOM 703 O O . VAL A 1 95 ? -1.055 0.815 -11.888 1.00 51.03 95 VAL A O 1
ATOM 706 N N . ASP A 1 96 ? -0.582 0.613 -14.082 1.00 54.00 96 ASP A N 1
ATOM 707 C CA . ASP A 1 96 ? -0.385 2.039 -14.350 1.00 54.00 96 ASP A CA 1
ATOM 708 C C . ASP A 1 96 ? -1.651 2.637 -14.999 1.00 54.00 96 ASP A C 1
ATOM 710 O O . ASP A 1 96 ? -1.960 2.341 -16.154 1.00 54.00 96 ASP A O 1
ATOM 714 N N . PRO A 1 97 ? -2.411 3.496 -14.299 1.00 53.72 97 PRO A N 1
ATOM 715 C CA . PRO A 1 97 ? -3.601 4.124 -14.866 1.00 53.72 97 PRO A CA 1
ATOM 716 C C . PRO A 1 97 ? -3.289 5.198 -15.926 1.00 53.72 97 PRO A C 1
ATOM 718 O O . PRO A 1 97 ? -4.201 5.629 -16.630 1.00 53.72 97 PRO A O 1
ATOM 721 N N . SER A 1 98 ? -2.038 5.655 -16.060 1.00 50.94 98 SER A N 1
ATOM 722 C CA . SER A 1 98 ? -1.647 6.707 -17.013 1.00 50.94 98 SER A CA 1
ATOM 723 C C . SER A 1 98 ? -1.391 6.198 -18.438 1.00 50.94 98 SER A C 1
ATOM 725 O O . SER A 1 98 ? -1.377 6.994 -19.380 1.00 50.94 98 SER A O 1
ATOM 727 N N . THR A 1 99 ? -1.247 4.882 -18.619 1.00 50.59 99 THR A N 1
ATOM 728 C CA . THR A 1 99 ? -1.006 4.228 -19.919 1.00 50.59 99 THR A CA 1
ATOM 729 C C . THR A 1 99 ? -2.260 3.601 -20.534 1.00 50.59 99 THR A C 1
ATOM 731 O O . THR A 1 99 ? -2.189 3.028 -2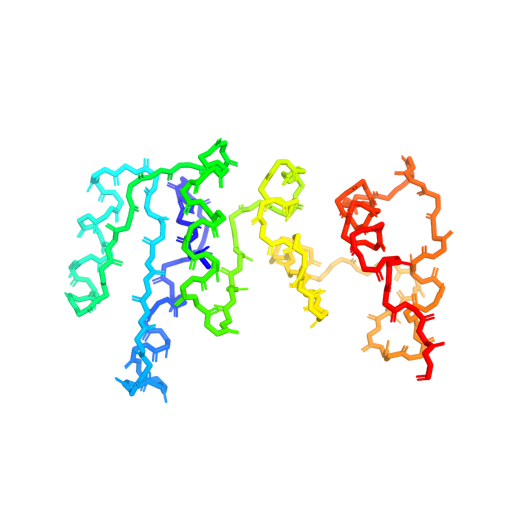1.624 1.00 50.59 99 THR A O 1
ATOM 734 N N . LEU A 1 100 ? -3.430 3.771 -19.907 1.00 49.31 100 LEU A N 1
ATOM 735 C CA . LEU A 1 100 ? -4.725 3.399 -20.481 1.00 49.31 100 LEU A CA 1
ATOM 736 C C . LEU A 1 100 ? -4.965 4.156 -21.806 1.00 49.31 100 LEU A C 1
ATOM 738 O O . LEU A 1 100 ? -5.428 5.294 -21.811 1.00 49.31 100 LEU A O 1
ATOM 742 N N . GLY A 1 101 ? -4.662 3.519 -22.945 1.00 42.78 101 GLY A N 1
ATOM 743 C CA . GLY A 1 101 ? -5.148 3.944 -24.265 1.00 42.78 101 GLY A CA 1
ATOM 744 C C . GLY A 1 101 ? -4.135 4.465 -25.296 1.00 42.78 101 GLY A C 1
ATOM 745 O O . GLY A 1 101 ? -4.573 5.040 -26.292 1.00 42.78 101 GLY A O 1
ATOM 746 N N . LYS A 1 102 ? -2.815 4.265 -25.150 1.00 47.03 102 LYS A N 1
ATOM 747 C CA . LYS A 1 102 ? -1.860 4.485 -26.264 1.00 47.03 102 LYS A CA 1
ATOM 748 C C . LYS A 1 102 ? -1.261 3.165 -26.749 1.00 47.03 102 LYS A C 1
ATOM 750 O O . LYS A 1 102 ? -0.341 2.628 -26.147 1.00 47.03 102 LYS A O 1
ATOM 755 N N . LEU A 1 103 ? -1.813 2.663 -27.852 1.00 45.44 103 LEU A N 1
ATOM 756 C CA . LEU A 1 103 ? -1.434 1.406 -28.496 1.00 45.44 103 LEU A CA 1
ATOM 757 C C . LEU A 1 103 ? -0.102 1.540 -29.250 1.00 45.44 103 LEU A C 1
ATOM 759 O O . LEU A 1 103 ? 0.009 2.336 -30.182 1.00 45.44 103 LEU A O 1
ATOM 763 N N . GLN A 1 104 ? 0.881 0.717 -28.888 1.00 55.34 104 GLN A N 1
ATOM 764 C CA . GLN A 1 104 ? 1.889 0.242 -29.840 1.00 55.34 104 GLN A CA 1
ATOM 765 C C . GLN A 1 104 ? 1.368 -1.027 -30.538 1.00 55.34 104 GLN A C 1
ATOM 767 O O . GLN A 1 104 ? 0.408 -1.634 -30.073 1.00 55.34 104 GLN A O 1
ATOM 772 N N . GLY A 1 105 ? 1.965 -1.401 -31.677 1.00 59.38 105 GLY A N 1
ATOM 773 C CA . GLY A 1 105 ? 1.403 -2.322 -32.684 1.00 59.38 105 GLY A CA 1
ATOM 774 C C . GLY A 1 105 ? 1.039 -3.752 -32.250 1.00 59.38 105 GLY A C 1
ATOM 775 O O . GLY A 1 105 ? 0.504 -4.494 -33.068 1.00 59.38 105 GLY A O 1
ATOM 776 N N . ARG A 1 106 ? 1.276 -4.133 -30.990 1.00 67.75 106 ARG A N 1
ATOM 777 C CA . ARG A 1 106 ? 0.773 -5.370 -30.383 1.00 67.75 106 ARG A CA 1
ATOM 778 C C . ARG A 1 106 ? 0.081 -5.061 -29.058 1.00 67.75 106 ARG A C 1
ATOM 780 O O . ARG A 1 106 ? 0.636 -4.363 -28.212 1.00 67.75 106 ARG A O 1
ATOM 787 N N . VAL A 1 107 ? -1.117 -5.616 -28.889 1.00 71.75 107 VAL A N 1
ATOM 788 C CA . VAL A 1 107 ? -1.829 -5.643 -27.610 1.00 71.75 107 VAL A CA 1
ATOM 789 C C . VAL A 1 107 ? -1.315 -6.838 -26.822 1.00 71.75 107 VAL A C 1
ATOM 791 O O . VAL A 1 107 ? -1.403 -7.963 -27.304 1.00 71.75 107 VAL A O 1
ATOM 794 N N . TYR A 1 108 ? -0.777 -6.569 -25.640 1.00 67.88 108 TYR A N 1
ATOM 795 C CA . TYR A 1 108 ? -0.424 -7.579 -24.652 1.00 67.88 108 TYR A CA 1
ATOM 796 C C . TYR A 1 108 ? -1.547 -7.635 -23.621 1.00 67.88 108 TYR A C 1
ATOM 798 O O . TYR A 1 108 ? -2.002 -6.584 -23.159 1.00 67.88 108 TYR A O 1
ATOM 806 N N . GLY A 1 109 ? -2.018 -8.827 -23.279 1.00 68.25 109 GLY A N 1
ATOM 807 C CA . GLY A 1 109 ? -3.126 -8.949 -22.328 1.00 68.25 109 GLY A CA 1
ATOM 808 C C . GLY A 1 109 ? -3.440 -10.360 -21.855 1.00 68.25 109 GLY A C 1
ATOM 809 O O . GLY A 1 109 ? -4.266 -10.506 -20.955 1.00 68.25 109 GLY A O 1
ATOM 810 N N . GLY A 1 110 ? -2.806 -11.377 -22.441 1.00 72.56 110 GLY A N 1
ATOM 811 C CA . GLY A 1 110 ? -2.969 -12.767 -22.037 1.00 72.56 110 GLY A CA 1
ATOM 812 C C . GLY A 1 110 ? -1.847 -13.261 -21.123 1.00 72.56 110 GLY A C 1
ATOM 813 O O . GLY A 1 110 ? -0.773 -12.663 -21.047 1.00 72.56 110 GLY A O 1
ATOM 814 N N . ILE A 1 111 ? -2.083 -14.384 -20.439 1.00 71.50 111 ILE A N 1
ATOM 815 C CA . ILE A 1 111 ? -1.050 -15.051 -19.625 1.00 71.50 111 ILE A CA 1
ATOM 816 C C . ILE A 1 111 ? 0.045 -15.668 -20.508 1.00 71.50 111 ILE A C 1
ATOM 818 O O . ILE A 1 111 ? 1.200 -15.779 -20.110 1.00 71.50 111 ILE A O 1
ATOM 822 N N . GLU A 1 112 ? -0.307 -16.006 -21.744 1.00 76.75 112 GLU A N 1
ATOM 823 C CA . GLU A 1 112 ? 0.583 -16.468 -22.802 1.00 76.75 112 GLU A CA 1
ATOM 824 C C . GLU A 1 112 ? 1.651 -15.437 -23.194 1.00 76.75 112 GLU A C 1
ATOM 826 O O . GLU A 1 112 ? 2.724 -15.816 -23.661 1.00 76.75 112 GLU A O 1
ATOM 831 N N . ASP A 1 113 ? 1.394 -14.147 -22.964 1.00 79.44 113 ASP A N 1
ATOM 832 C CA . ASP A 1 113 ? 2.335 -13.074 -23.281 1.00 79.44 113 ASP A CA 1
ATOM 833 C C . ASP A 1 113 ? 3.406 -12.882 -22.188 1.00 79.44 113 ASP A C 1
ATOM 835 O O . ASP A 1 113 ? 4.403 -12.197 -22.423 1.00 79.44 113 ASP A O 1
ATOM 839 N N . VAL A 1 114 ? 3.220 -13.467 -20.994 1.00 75.44 114 VAL A N 1
ATOM 840 C CA . VAL A 1 114 ? 4.044 -13.181 -19.803 1.00 75.44 114 VAL A CA 1
ATOM 841 C C . VAL A 1 114 ? 5.519 -13.450 -20.071 1.00 75.44 114 VAL A C 1
ATOM 843 O O . VAL A 1 114 ? 6.332 -12.560 -19.847 1.00 75.44 114 VAL A O 1
ATOM 846 N N . ALA A 1 115 ? 5.859 -14.619 -20.622 1.00 77.69 115 ALA A N 1
ATOM 847 C CA . ALA A 1 115 ? 7.250 -15.007 -20.867 1.00 77.69 115 ALA A CA 1
ATOM 848 C C . ALA A 1 115 ? 7.988 -14.027 -21.796 1.00 77.69 115 ALA A C 1
ATOM 850 O O . ALA A 1 115 ? 9.168 -13.735 -21.600 1.00 77.69 115 ALA A O 1
ATOM 851 N N . GLU A 1 116 ? 7.288 -13.491 -22.796 1.00 80.00 116 GLU A N 1
ATOM 852 C CA . GLU A 1 116 ? 7.850 -12.512 -23.718 1.00 80.00 116 GLU A CA 1
ATOM 853 C C . GLU A 1 116 ? 8.004 -11.145 -23.049 1.00 80.00 116 GLU A C 1
ATOM 855 O O . GLU A 1 116 ? 9.073 -10.541 -23.135 1.00 80.00 116 GLU A O 1
ATOM 860 N N . ILE A 1 117 ? 6.979 -10.682 -22.326 1.00 74.88 117 ILE A N 1
ATOM 861 C CA . ILE A 1 117 ? 7.009 -9.393 -21.622 1.00 74.88 117 ILE A CA 1
ATOM 862 C C . ILE A 1 117 ? 8.143 -9.361 -20.595 1.00 74.88 117 ILE A C 1
ATOM 864 O O . ILE A 1 117 ? 8.899 -8.390 -20.532 1.00 74.88 117 ILE A O 1
ATOM 868 N N . THR A 1 118 ? 8.319 -10.448 -19.843 1.00 74.38 118 THR A N 1
ATOM 869 C CA . THR A 1 118 ? 9.382 -10.574 -18.840 1.00 74.38 118 THR A CA 1
ATOM 870 C C . THR A 1 118 ? 10.775 -10.726 -19.455 1.00 74.38 118 THR A C 1
ATOM 872 O O . THR A 1 118 ? 11.769 -10.580 -18.751 1.00 74.38 118 THR A O 1
ATOM 875 N N . SER A 1 119 ? 10.887 -10.981 -20.762 1.00 77.56 119 SER A N 1
ATOM 876 C CA . SER A 1 119 ? 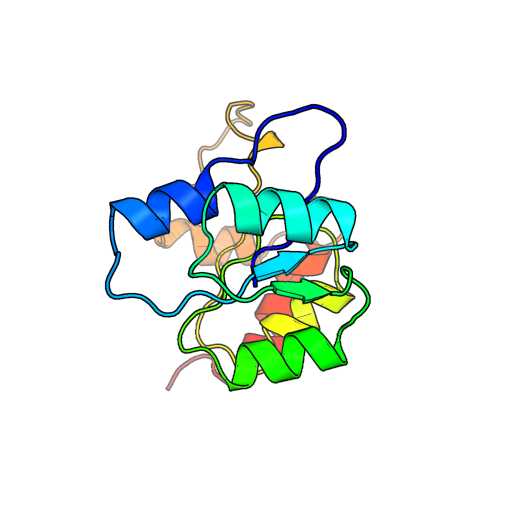12.177 -11.098 -21.459 1.00 77.56 119 SER A CA 1
ATOM 877 C C . SER A 1 119 ? 12.720 -9.771 -22.004 1.00 77.56 119 SER A C 1
ATOM 879 O O . SER A 1 119 ? 13.854 -9.727 -22.481 1.00 77.56 119 SER A O 1
ATOM 881 N N . PHE A 1 120 ? 11.943 -8.679 -21.951 1.00 75.06 120 PHE A N 1
ATOM 882 C CA . PHE A 1 120 ? 12.367 -7.412 -22.549 1.00 75.06 120 PHE A CA 1
ATOM 883 C C . PHE A 1 120 ? 13.597 -6.797 -21.854 1.00 75.06 120 PHE A C 1
ATOM 885 O O . PHE A 1 120 ? 13.711 -6.897 -20.626 1.00 75.06 120 PHE A O 1
ATOM 892 N N . PRO A 1 121 ? 14.490 -6.119 -22.612 1.00 72.31 121 PRO A N 1
ATOM 893 C CA . PRO A 1 121 ? 15.678 -5.472 -22.059 1.00 72.31 121 PRO A CA 1
ATOM 894 C C . PRO A 1 121 ? 15.324 -4.402 -21.020 1.00 72.31 121 PRO A C 1
ATOM 896 O O . PRO A 1 121 ? 14.399 -3.615 -21.227 1.00 72.31 121 PRO A O 1
ATOM 899 N N . GLY A 1 122 ? 16.104 -4.351 -19.934 1.00 65.19 122 GLY A N 1
ATOM 900 C CA . GLY A 1 122 ? 15.904 -3.461 -18.780 1.00 65.19 122 GLY A CA 1
ATOM 901 C C . GLY A 1 122 ? 15.852 -1.964 -19.094 1.00 65.19 122 GLY A C 1
ATOM 902 O O . GLY A 1 122 ? 15.178 -1.211 -18.401 1.00 65.19 122 GLY A O 1
ATOM 903 N N . GLU A 1 123 ? 16.547 -1.531 -20.144 1.00 61.16 123 GLU A N 1
ATOM 904 C CA . GLU A 1 123 ? 16.850 -0.115 -20.392 1.00 61.16 123 GLU A CA 1
ATOM 905 C C . GLU A 1 123 ? 15.881 0.563 -21.376 1.00 61.16 123 GLU A C 1
ATOM 907 O O . GLU A 1 123 ? 15.823 1.789 -21.449 1.00 61.16 123 GLU A O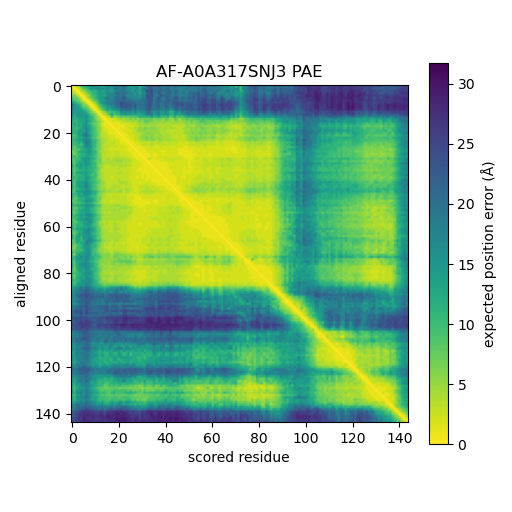 1
ATOM 912 N N . GLU A 1 124 ? 15.095 -0.212 -22.131 1.00 63.88 124 GLU A N 1
ATOM 913 C CA . GLU A 1 124 ? 14.303 0.306 -23.259 1.00 63.88 124 GLU A CA 1
ATOM 914 C C . GLU A 1 124 ? 12.806 0.463 -22.951 1.00 63.88 124 GLU A C 1
ATOM 916 O O . GLU A 1 124 ? 12.059 1.020 -23.762 1.00 63.88 124 GLU A O 1
ATOM 921 N N . ARG A 1 125 ? 12.336 -0.017 -21.790 1.00 69.50 125 ARG A N 1
ATOM 922 C CA . ARG A 1 125 ? 10.908 -0.025 -21.440 1.00 69.50 125 ARG A CA 1
ATOM 923 C C . ARG A 1 125 ? 10.625 0.581 -20.072 1.00 69.50 125 ARG A C 1
ATOM 925 O O . ARG A 1 125 ? 11.264 0.262 -19.078 1.00 69.50 125 ARG A O 1
ATOM 932 N N . ILE A 1 126 ? 9.609 1.441 -20.043 1.00 65.81 126 ILE A N 1
ATOM 933 C CA . ILE A 1 126 ? 9.088 2.082 -18.830 1.00 65.81 126 ILE A CA 1
ATOM 934 C C . ILE A 1 126 ? 8.631 0.985 -17.851 1.00 65.81 126 ILE A C 1
ATOM 936 O O . ILE A 1 126 ? 7.950 0.056 -18.282 1.00 65.81 126 ILE A O 1
ATOM 940 N N . HIS A 1 127 ? 8.983 1.123 -16.567 1.00 69.62 127 HIS A N 1
ATOM 941 C CA . HIS A 1 127 ? 8.730 0.185 -15.456 1.00 69.62 127 HIS A CA 1
ATOM 942 C C . HIS A 1 127 ? 9.555 -1.117 -15.445 1.00 69.62 127 HIS A C 1
ATOM 944 O O . HIS A 1 127 ? 9.431 -1.887 -14.494 1.00 69.62 127 HIS A O 1
ATOM 950 N N . ARG A 1 128 ? 10.421 -1.381 -16.440 1.00 77.19 128 ARG A N 1
ATOM 951 C CA . ARG A 1 128 ? 11.140 -2.669 -16.531 1.00 77.19 128 ARG A CA 1
ATOM 952 C C . ARG A 1 128 ? 12.136 -2.895 -15.389 1.00 77.19 128 ARG A C 1
ATOM 954 O O . ARG A 1 128 ? 12.368 -4.044 -15.022 1.00 77.19 128 ARG A O 1
ATOM 961 N N . ASP A 1 129 ? 12.689 -1.825 -14.830 1.00 76.00 129 ASP A N 1
ATOM 962 C CA . ASP A 1 129 ? 13.533 -1.837 -13.632 1.00 76.00 129 ASP A CA 1
ATOM 963 C C . ASP A 1 129 ? 12.775 -2.371 -12.407 1.00 76.00 129 ASP A C 1
ATOM 965 O O . ASP A 1 129 ? 13.279 -3.227 -11.681 1.00 76.00 129 ASP A O 1
ATOM 969 N N . VAL A 1 130 ? 11.531 -1.928 -12.220 1.00 75.19 130 VAL A N 1
ATOM 970 C CA . VAL A 1 130 ? 10.653 -2.424 -11.157 1.00 75.19 130 VAL A CA 1
ATOM 971 C C . VAL A 1 130 ? 10.154 -3.834 -11.456 1.00 75.19 130 VAL A C 1
ATOM 973 O O . VAL A 1 130 ? 10.175 -4.668 -10.556 1.00 75.19 130 VAL A O 1
ATOM 976 N N . ASP A 1 131 ? 9.774 -4.138 -12.699 1.00 75.69 131 ASP A N 1
ATOM 977 C CA . ASP A 1 131 ? 9.414 -5.505 -13.097 1.00 75.69 131 ASP A CA 1
ATOM 978 C C . ASP A 1 131 ? 10.578 -6.473 -12.837 1.00 75.69 131 ASP A C 1
ATOM 980 O O . ASP A 1 131 ? 10.369 -7.597 -12.396 1.00 75.69 131 ASP A O 1
ATOM 984 N N . GLY A 1 132 ? 11.814 -6.039 -13.107 1.00 77.19 132 GLY A N 1
ATOM 985 C CA . GLY A 1 132 ? 13.033 -6.804 -12.852 1.00 77.19 132 GLY A CA 1
ATOM 986 C C . GLY A 1 132 ? 13.178 -7.134 -11.374 1.00 77.19 132 GLY A C 1
ATOM 987 O O . GLY A 1 132 ? 13.262 -8.306 -11.031 1.00 77.19 132 GLY A O 1
ATOM 988 N N . ALA A 1 133 ? 13.081 -6.124 -10.510 1.00 78.62 133 ALA A N 1
ATOM 989 C CA . ALA A 1 133 ? 13.144 -6.319 -9.065 1.00 78.62 133 ALA A CA 1
ATOM 990 C C . ALA A 1 133 ? 12.058 -7.277 -8.542 1.00 78.62 133 ALA A C 1
ATOM 992 O O . ALA A 1 133 ? 12.305 -8.073 -7.649 1.00 78.62 133 ALA A O 1
ATOM 993 N N . VAL A 1 134 ? 10.858 -7.256 -9.121 1.00 76.19 134 VAL A N 1
ATOM 994 C CA . VAL A 1 134 ? 9.762 -8.154 -8.719 1.00 76.19 134 VAL A CA 1
ATOM 995 C C . VAL A 1 134 ? 10.026 -9.593 -9.162 1.00 76.19 134 VAL A C 1
ATOM 997 O O . VAL A 1 134 ? 9.777 -10.521 -8.401 1.00 76.19 134 VAL A O 1
ATOM 1000 N N . ILE A 1 135 ? 10.519 -9.777 -10.389 1.00 75.56 135 ILE A N 1
ATOM 1001 C CA . ILE A 1 135 ? 10.848 -11.096 -10.947 1.00 75.56 135 ILE A CA 1
ATOM 1002 C C . ILE A 1 135 ? 12.042 -11.713 -10.213 1.00 75.56 135 ILE A C 1
ATOM 1004 O O . ILE A 1 135 ? 12.049 -12.915 -9.971 1.00 75.56 135 ILE A O 1
ATOM 1008 N N . GLU A 1 136 ? 13.042 -10.908 -9.848 1.00 76.25 136 GLU A N 1
ATOM 1009 C CA . GLU A 1 136 ? 14.194 -11.359 -9.061 1.00 76.25 136 GLU A CA 1
ATOM 1010 C C . GLU A 1 136 ? 13.770 -11.851 -7.671 1.00 76.25 136 GLU A C 1
ATOM 1012 O O . GLU A 1 136 ? 14.217 -12.914 -7.248 1.00 76.25 136 GLU A O 1
ATOM 1017 N N . GLU A 1 137 ? 12.855 -11.141 -7.003 1.00 69.44 137 GLU A N 1
ATOM 1018 C CA . GLU A 1 137 ? 12.286 -11.554 -5.709 1.00 69.44 137 GLU A CA 1
ATOM 1019 C C . GLU A 1 137 ? 11.434 -12.839 -5.814 1.00 69.44 137 GLU A C 1
ATOM 1021 O O . GLU A 1 137 ? 11.352 -13.607 -4.858 1.00 69.44 137 GLU A O 1
ATOM 1026 N N . ASP A 1 138 ? 10.824 -13.115 -6.975 1.00 62.50 138 ASP A N 1
ATOM 1027 C CA . ASP A 1 138 ? 10.086 -14.365 -7.247 1.00 62.50 138 ASP A CA 1
ATOM 1028 C C . ASP A 1 138 ? 11.014 -15.520 -7.689 1.00 62.50 138 ASP A C 1
ATOM 1030 O O . ASP A 1 138 ? 10.615 -16.686 -7.701 1.00 62.50 138 ASP A O 1
ATOM 1034 N N . GLY A 1 139 ? 12.279 -15.218 -8.011 1.00 50.84 139 GLY A N 1
ATOM 1035 C CA . GLY A 1 139 ? 13.289 -16.143 -8.536 1.00 50.84 139 GLY A CA 1
ATOM 1036 C C . GLY A 1 139 ? 13.663 -17.315 -7.619 1.00 50.84 139 GLY A C 1
ATOM 1037 O O . GLY A 1 139 ? 14.259 -18.282 -8.092 1.00 50.84 139 GLY A O 1
ATOM 1038 N N . GLU A 1 140 ? 13.277 -17.288 -6.340 1.00 44.00 140 GLU A N 1
ATOM 1039 C CA . GLU A 1 140 ? 13.385 -18.444 -5.433 1.00 44.00 140 GLU A CA 1
ATOM 1040 C C . GLU A 1 140 ? 12.185 -19.417 -5.516 1.00 44.00 140 GLU A C 1
ATOM 1042 O O . GLU A 1 140 ? 12.207 -20.467 -4.879 1.00 44.00 140 GLU A O 1
ATOM 1047 N N . ASN A 1 141 ? 11.145 -19.121 -6.309 1.00 44.91 141 ASN A N 1
ATOM 1048 C CA . ASN A 1 141 ? 9.913 -19.924 -6.419 1.00 44.91 141 ASN A CA 1
ATOM 1049 C C . ASN A 1 141 ? 9.561 -20.377 -7.849 1.00 44.91 141 ASN A C 1
ATOM 1051 O O . ASN A 1 141 ? 8.431 -20.809 -8.108 1.00 44.91 141 ASN A O 1
ATOM 1055 N N . VAL A 1 142 ? 10.512 -20.331 -8.786 1.00 37.09 142 VAL A N 1
ATOM 1056 C CA . VAL A 1 142 ? 10.282 -20.758 -10.174 1.00 37.09 142 VAL A CA 1
ATOM 1057 C C . VAL A 1 142 ? 10.291 -22.295 -10.278 1.00 37.09 142 VAL A C 1
ATOM 1059 O O . VAL A 1 142 ? 11.315 -22.906 -10.558 1.00 37.09 142 VAL A O 1
ATOM 1062 N N . LEU A 1 143 ? 9.101 -22.882 -10.100 1.00 36.41 143 LEU A N 1
ATOM 1063 C CA . LEU A 1 143 ? 8.655 -24.202 -10.583 1.00 36.41 143 LEU A CA 1
ATOM 1064 C C . LEU A 1 143 ? 9.304 -25.457 -9.946 1.00 36.41 143 LEU A C 1
ATOM 1066 O O . LEU A 1 143 ? 10.265 -26.012 -10.478 1.00 36.41 143 LEU A O 1
ATOM 1070 N N . GLU A 1 144 ? 8.661 -25.986 -8.895 1.00 33.56 144 GLU A N 1
ATOM 1071 C CA . GLU A 1 144 ? 8.401 -27.440 -8.793 1.00 33.56 144 GLU A CA 1
ATOM 1072 C C . GLU A 1 144 ? 7.001 -27.754 -9.339 1.00 33.56 144 GLU A C 1
ATOM 1074 O O . GLU A 1 144 ? 6.072 -26.948 -9.081 1.00 33.56 144 GLU A O 1
#

Foldseek 3Di:
DAEDDDDDDDDPPVVLVCCVPPVVDQAEHEYQDPVRQVSCCVRPVRHHYDHHDLQVLVVLLVVLVVDPDDDYDDDLQRQSSLCSNLQPDDDDDDDDPVPPPDDDPDDDDDPVCVVVVLPDDQPPDDSNVSVVSNVVSCVVPPDD

Nearest PDB structures (foldseek):
  5o1o-assembly1_A  TM=7.313E-01  e=7.753E-01  Homo sapiens
  8wxk-assembly1_A  TM=6.339E-01  e=1.182E+00  Nostoc sp. PCC 7120 = FACHB-418
  5l7w-assembly1_A  TM=6.119E-01  e=1.505E+00  Homo sapiens
  4nbu-assembly1_D  TM=6.600E-01  e=2.749E+00  Bacillus sp. SG-1
  6emm-assembly1_A  TM=6.595E-01  e=3.294E+00  Homo sapiens

Sequence (144 aa):
MYTCKYPGGGTGATPNLLATAHPDYEVTVLARDQAKAAAVARKCPHFPTLIGDLDSTALMESARAASDMVLRFANANHIPAANAITHNLRGSYFVDPSTLGKLQGRVYGGIEDVAEITSFPGEERIHRDVDGAVIEEDGENVLE

InterPro domains:
  IPR036291 NAD(P)-binding domain superfamily [SSF51735] (10-116)

Solvent-accessible surface area (backbone atoms only — not comparable to full-atom values): 9093 Å² total; per-residue (Å²): 66,42,39,68,65,81,86,84,73,92,74,90,51,62,70,54,48,40,56,69,76,44,68,86,60,90,54,64,32,29,15,58,40,71,70,52,33,52,56,44,38,76,74,40,70,87,39,53,65,47,79,39,55,69,81,39,30,73,61,43,34,54,54,41,76,76,41,98,71,74,54,70,72,61,62,79,75,41,52,65,43,42,51,33,58,39,62,86,46,90,80,86,86,87,70,68,82,89,63,77,82,75,85,62,105,69,89,81,86,56,80,85,44,45,73,60,64,74,64,56,64,59,87,83,42,90,50,33,62,34,53,47,55,49,52,59,53,38,61,88,67,77,74,135

Mean predicted aligned error: 11.4 Å

Organism: NCBI:txid42249

Radius of gyration: 16.4 Å; Cα contacts (8 Å, |Δi|>4): 152; chains: 1; bounding box: 36×44×42 Å